Protein AF-A0A939NB15-F1 (afdb_monomer_lite)

InterPro domains:
  IPR025554 Domain of unknown function DUF4140 [PF13600] (56-117)

Structure (mmCIF, N/CA/C/O backbone):
data_AF-A0A939NB15-F1
#
_entry.id   AF-A0A939NB15-F1
#
loop_
_atom_site.group_PDB
_atom_site.id
_atom_site.type_symbol
_atom_site.label_atom_id
_atom_site.label_alt_id
_atom_site.label_comp_id
_atom_site.label_asym_id
_atom_site.label_entity_id
_atom_site.label_seq_id
_atom_site.pdbx_PDB_ins_code
_atom_site.Cartn_x
_atom_site.Cartn_y
_atom_site.Cartn_z
_atom_site.occupancy
_atom_site.B_iso_or_equiv
_atom_site.auth_seq_id
_atom_site.auth_comp_id
_atom_site.auth_asym_id
_atom_site.auth_atom_id
_atom_site.pdbx_PDB_model_num
ATOM 1 N N . MET A 1 1 ? 34.555 19.105 -92.500 1.00 42.97 1 MET A N 1
ATOM 2 C CA . MET A 1 1 ? 34.890 20.531 -92.246 1.00 42.97 1 MET A CA 1
ATOM 3 C C . MET A 1 1 ? 33.656 21.195 -91.649 1.00 42.97 1 MET A C 1
ATOM 5 O O . MET A 1 1 ? 32.596 20.845 -92.160 1.00 42.97 1 MET A O 1
ATOM 9 N N . PRO A 1 2 ? 33.725 22.078 -90.625 1.00 48.78 2 PRO A N 1
ATOM 10 C CA . PRO A 1 2 ? 34.868 22.800 -90.006 1.00 48.78 2 PRO A CA 1
ATOM 11 C C . PRO A 1 2 ? 35.261 22.233 -88.604 1.00 48.78 2 PRO A C 1
ATOM 13 O O . PRO A 1 2 ? 34.530 21.401 -88.081 1.00 48.78 2 PRO A O 1
ATOM 16 N N . LEU A 1 3 ? 36.500 22.376 -88.081 1.00 34.28 3 LEU A N 1
ATOM 17 C CA . LEU A 1 3 ? 37.085 23.508 -87.300 1.00 34.28 3 LEU A CA 1
ATOM 18 C C . LEU A 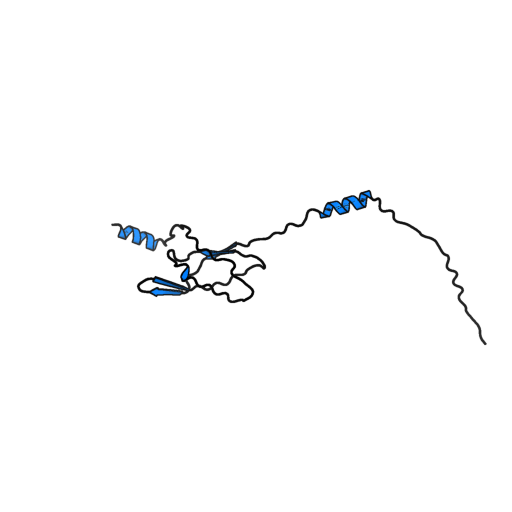1 3 ? 36.133 23.915 -86.148 1.00 34.28 3 LEU A C 1
ATOM 20 O O . LEU A 1 3 ? 34.984 24.193 -86.452 1.00 34.28 3 LEU A O 1
ATOM 24 N N . ASN A 1 4 ? 36.440 23.969 -84.843 1.00 41.81 4 ASN A N 1
ATOM 25 C CA . ASN A 1 4 ? 37.623 24.342 -84.051 1.00 41.81 4 ASN A CA 1
ATOM 26 C C . ASN A 1 4 ? 37.277 24.234 -82.538 1.00 41.81 4 ASN A C 1
ATOM 28 O O . ASN A 1 4 ? 36.126 24.422 -82.164 1.00 41.81 4 ASN A O 1
ATOM 32 N N . SER A 1 5 ? 38.311 24.067 -81.696 1.00 41.75 5 SER A N 1
ATOM 33 C CA . SER A 1 5 ? 38.424 24.448 -80.264 1.00 41.75 5 SER A CA 1
ATOM 34 C C . SER A 1 5 ? 38.754 23.279 -79.328 1.00 41.75 5 SER A C 1
ATOM 36 O O . SER A 1 5 ? 37.884 22.656 -78.727 1.00 41.75 5 SER A O 1
ATOM 38 N N . ILE A 1 6 ? 40.054 23.007 -79.185 1.00 45.19 6 ILE A N 1
ATOM 39 C CA . ILE A 1 6 ? 40.605 22.277 -78.041 1.00 45.19 6 ILE A CA 1
ATOM 40 C C . ILE A 1 6 ? 41.049 23.357 -77.054 1.00 45.19 6 ILE A C 1
ATOM 42 O O . ILE A 1 6 ? 42.037 24.053 -77.293 1.00 45.19 6 ILE A O 1
ATOM 46 N N . PHE A 1 7 ? 40.299 23.536 -75.969 1.00 39.44 7 PHE A N 1
ATOM 47 C CA . PHE A 1 7 ? 40.757 24.336 -74.838 1.00 39.44 7 PHE A CA 1
ATOM 48 C C . PHE A 1 7 ? 41.912 23.593 -74.156 1.00 39.44 7 PHE A C 1
ATOM 50 O O . PHE A 1 7 ? 41.701 22.636 -73.415 1.00 39.44 7 PHE A O 1
ATOM 57 N N . ASN A 1 8 ? 43.141 24.042 -74.409 1.00 37.19 8 ASN A N 1
ATOM 58 C CA . ASN A 1 8 ? 44.293 23.711 -73.578 1.00 37.19 8 ASN A CA 1
ATOM 59 C C . ASN A 1 8 ? 44.153 24.452 -72.245 1.00 37.19 8 ASN A C 1
ATOM 61 O O . ASN A 1 8 ? 44.499 25.628 -72.142 1.00 37.19 8 ASN A O 1
ATOM 65 N N . PHE A 1 9 ? 43.646 23.767 -71.222 1.00 40.22 9 PHE A N 1
ATOM 66 C CA . PHE A 1 9 ? 43.788 24.218 -69.843 1.00 40.22 9 PHE A CA 1
ATOM 67 C C . PHE A 1 9 ? 45.131 23.711 -69.315 1.00 40.22 9 PHE A C 1
ATOM 69 O O . PHE A 1 9 ? 45.312 22.518 -69.086 1.00 40.22 9 PHE A O 1
ATOM 76 N N . ILE A 1 10 ? 46.087 24.622 -69.152 1.00 47.28 10 ILE A N 1
ATOM 77 C CA . ILE A 1 10 ? 47.320 24.375 -68.403 1.00 47.28 10 ILE A CA 1
ATOM 78 C C . ILE A 1 10 ? 46.977 24.603 -66.922 1.00 47.28 10 ILE A C 1
ATOM 80 O O . ILE A 1 10 ? 46.693 25.746 -66.558 1.00 47.28 10 ILE A O 1
ATOM 84 N N . PRO A 1 11 ? 46.977 23.585 -66.041 1.00 42.94 11 PRO A N 1
ATOM 85 C CA . PRO A 1 11 ? 46.859 23.839 -64.615 1.00 42.94 11 PRO A CA 1
ATOM 86 C C . PRO A 1 11 ? 48.203 24.352 -64.088 1.00 42.94 11 PRO A C 1
ATOM 88 O O . PRO A 1 11 ? 49.208 23.642 -64.084 1.00 42.94 11 PRO A O 1
ATOM 91 N N . ILE A 1 12 ? 48.221 25.603 -63.628 1.00 48.41 12 ILE A N 1
ATOM 92 C CA . ILE A 1 12 ? 49.309 26.140 -62.809 1.00 48.41 12 ILE A CA 1
ATOM 93 C C . ILE A 1 12 ? 49.203 25.449 -61.445 1.00 48.41 12 ILE A C 1
ATOM 95 O O . ILE A 1 12 ? 48.313 25.750 -60.650 1.00 48.41 12 ILE A O 1
ATOM 99 N N . ILE A 1 13 ? 50.086 24.484 -61.187 1.00 47.53 13 ILE A N 1
ATOM 100 C CA . ILE A 1 13 ? 50.163 23.772 -59.909 1.00 47.53 13 ILE A CA 1
ATOM 101 C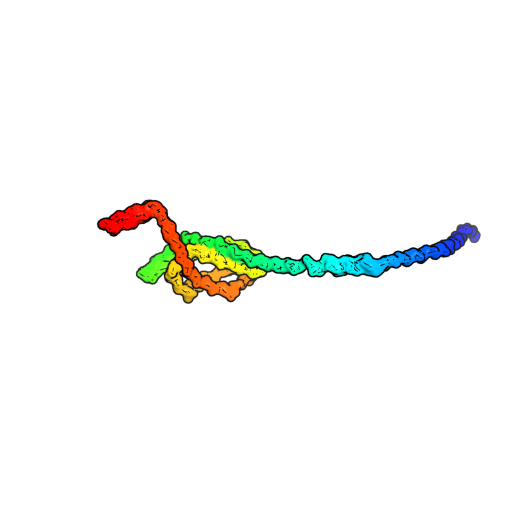 C . ILE A 1 13 ? 50.853 24.696 -58.898 1.00 47.53 13 ILE A C 1
ATOM 103 O O . ILE A 1 13 ? 52.074 24.703 -58.758 1.00 47.53 13 ILE A O 1
ATOM 107 N N . GLY A 1 14 ? 50.062 25.513 -58.205 1.00 46.25 14 GLY A N 1
ATOM 108 C CA . GLY A 1 14 ? 50.493 26.214 -57.002 1.00 46.25 14 GLY A CA 1
ATOM 109 C C . GLY A 1 14 ? 50.413 25.275 -55.800 1.00 46.25 14 GLY A C 1
ATOM 110 O O . GLY A 1 14 ? 49.328 24.981 -55.311 1.00 46.25 14 GLY A O 1
ATOM 111 N N . SER A 1 15 ? 51.561 24.805 -55.317 1.00 47.06 15 SER A N 1
ATOM 112 C CA . SER A 1 15 ? 51.679 24.076 -54.051 1.00 47.06 15 SER A CA 1
ATOM 113 C C . SER A 1 15 ? 51.375 25.007 -52.871 1.00 47.06 15 SER A C 1
ATOM 115 O O . SER A 1 15 ? 52.190 25.868 -52.546 1.00 47.06 15 SER A O 1
ATOM 117 N N . TRP A 1 16 ? 50.246 24.805 -52.190 1.00 43.34 16 TRP A N 1
ATOM 118 C CA . TRP A 1 16 ? 50.002 25.341 -50.847 1.00 43.34 16 TRP A CA 1
ATOM 119 C C . TRP A 1 16 ? 49.883 24.178 -49.864 1.00 43.34 16 TRP A C 1
ATOM 121 O O . TRP A 1 16 ? 48.797 23.684 -49.579 1.00 43.34 16 TRP A O 1
ATOM 131 N N . SER A 1 17 ? 51.017 23.719 -49.336 1.00 51.62 17 SER A N 1
ATOM 132 C CA . SER A 1 17 ? 51.033 22.874 -48.143 1.00 51.62 17 SER A CA 1
ATOM 133 C C . SER A 1 17 ? 51.148 23.766 -46.906 1.00 51.62 17 SER A C 1
ATOM 135 O O . SER A 1 17 ? 52.243 24.007 -46.398 1.00 51.62 17 SER A O 1
ATOM 137 N N . SER A 1 18 ? 50.024 24.258 -46.392 1.00 49.53 18 SER A N 1
ATOM 138 C CA . SER A 1 18 ? 49.984 24.790 -45.027 1.00 49.53 18 SER A CA 1
ATOM 139 C C . SER A 1 18 ? 49.603 23.660 -44.080 1.00 49.53 18 SER A C 1
ATOM 141 O O . SER A 1 18 ? 48.438 23.448 -43.758 1.00 49.53 18 SER A O 1
ATOM 143 N N . THR A 1 19 ? 50.604 22.896 -43.638 1.00 58.88 19 THR A N 1
ATOM 144 C CA . THR A 1 19 ? 50.425 21.947 -42.538 1.00 58.88 19 THR A CA 1
ATOM 145 C C . THR A 1 19 ? 50.217 22.759 -41.261 1.00 58.88 19 THR A C 1
ATOM 147 O O . THR A 1 19 ? 51.168 23.338 -40.730 1.00 58.88 19 THR A O 1
ATOM 150 N N . MET A 1 20 ? 48.982 22.843 -40.774 1.00 49.41 20 MET A N 1
ATOM 151 C CA . MET A 1 20 ? 48.694 23.463 -39.485 1.00 49.41 20 MET A CA 1
ATOM 152 C C . MET A 1 20 ? 49.277 22.579 -38.376 1.00 49.41 20 MET A C 1
ATOM 154 O O . MET A 1 20 ? 48.705 21.554 -38.010 1.00 49.41 20 MET A O 1
ATOM 158 N N . LYS A 1 21 ? 50.452 22.946 -37.855 1.00 55.62 21 LYS A N 1
ATOM 159 C CA . LYS A 1 21 ? 51.041 22.287 -36.686 1.00 55.62 21 LYS A CA 1
ATOM 160 C C . LYS A 1 21 ? 50.349 22.824 -35.439 1.00 55.62 21 LYS A C 1
ATOM 162 O O . LYS A 1 21 ? 50.725 23.873 -34.926 1.00 55.62 21 LYS A O 1
ATOM 167 N N . ILE A 1 22 ? 49.324 22.117 -34.971 1.00 57.81 22 ILE A N 1
ATOM 168 C CA . ILE A 1 22 ? 48.719 22.386 -33.664 1.00 57.81 22 ILE A CA 1
ATOM 169 C C . ILE A 1 22 ? 49.806 22.099 -32.615 1.00 57.81 22 ILE A C 1
ATOM 171 O O . ILE A 1 22 ? 50.304 20.971 -32.558 1.00 57.81 22 ILE A O 1
ATOM 175 N N . PRO A 1 23 ? 50.240 23.082 -31.809 1.00 58.25 23 PRO A N 1
ATOM 176 C CA . PRO A 1 23 ? 51.230 22.828 -30.776 1.00 58.25 23 PRO A CA 1
ATOM 177 C C . PRO A 1 23 ? 50.627 21.866 -29.746 1.00 58.25 23 PRO A C 1
ATOM 179 O O . PRO A 1 23 ? 49.557 22.124 -29.194 1.00 58.25 23 PRO A O 1
ATOM 182 N N . ALA A 1 24 ? 51.327 20.764 -29.461 1.00 56.97 24 ALA A N 1
ATOM 183 C CA . ALA A 1 24 ? 50.851 19.688 -28.585 1.00 56.97 24 ALA A CA 1
ATOM 184 C C . ALA A 1 24 ? 50.376 20.176 -27.200 1.00 56.97 24 ALA A C 1
ATOM 186 O O . ALA A 1 24 ? 49.511 19.558 -26.590 1.00 56.97 24 ALA A O 1
ATOM 187 N N . ARG A 1 25 ? 50.874 21.330 -26.729 1.00 51.91 25 ARG A N 1
ATOM 188 C CA . ARG A 1 25 ? 50.485 21.931 -25.443 1.00 51.91 25 ARG A CA 1
ATOM 189 C C . ARG A 1 25 ? 49.034 22.433 -25.410 1.00 51.91 25 ARG A C 1
ATOM 191 O O . ARG A 1 25 ? 48.437 22.418 -24.341 1.00 51.91 25 ARG A O 1
ATOM 198 N N . LEU A 1 26 ? 48.467 22.837 -26.552 1.00 52.38 26 LEU A N 1
ATOM 199 C CA . LEU A 1 26 ? 47.063 23.268 -26.655 1.00 52.38 26 LEU A CA 1
ATOM 200 C C . LEU A 1 26 ? 46.100 22.077 -26.771 1.00 52.38 26 LEU A C 1
ATOM 202 O O . LEU A 1 26 ? 44.976 22.150 -26.289 1.00 52.38 26 LEU A O 1
ATOM 206 N N . ALA A 1 27 ? 46.546 20.960 -27.353 1.00 53.56 27 ALA A N 1
ATOM 207 C CA . ALA A 1 27 ? 45.762 19.724 -27.391 1.00 53.56 27 ALA A CA 1
ATOM 208 C C . ALA A 1 27 ? 45.660 19.071 -25.999 1.00 53.56 27 ALA A C 1
ATOM 210 O O . ALA A 1 27 ? 44.623 18.517 -25.641 1.00 53.56 27 ALA A O 1
ATOM 211 N N . SER A 1 28 ? 46.718 19.176 -25.185 1.00 53.03 28 SER A N 1
ATOM 212 C CA . SER A 1 28 ? 46.751 18.592 -23.841 1.00 53.03 28 SER A CA 1
ATOM 213 C C . SER A 1 28 ? 45.813 19.273 -22.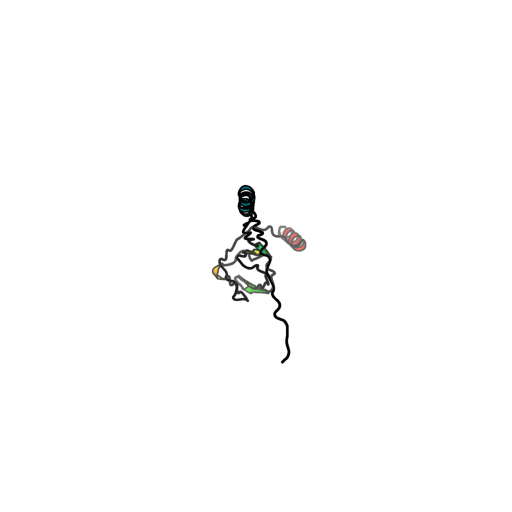836 1.00 53.03 28 SER A C 1
ATOM 215 O O . SER A 1 28 ? 45.326 18.589 -21.941 1.00 53.03 28 SER A O 1
ATOM 217 N N . SER A 1 29 ? 45.523 20.578 -22.957 1.00 54.28 29 SER A N 1
ATOM 218 C CA . SER A 1 29 ? 44.591 21.248 -22.028 1.00 54.28 29 SER A CA 1
ATOM 219 C C . SER A 1 29 ? 43.126 20.886 -22.292 1.00 54.28 29 SER A C 1
ATOM 221 O O . SER A 1 29 ? 42.331 20.842 -21.355 1.00 54.28 29 SER A O 1
ATOM 223 N N . LEU A 1 30 ? 42.773 20.569 -23.544 1.00 54.81 30 LEU A N 1
ATOM 224 C CA . LEU A 1 30 ? 41.404 20.214 -23.926 1.00 54.81 30 LEU A CA 1
ATOM 225 C C . LEU A 1 30 ? 40.999 18.817 -23.425 1.00 54.81 30 LEU A C 1
ATOM 227 O O . LEU A 1 30 ? 39.836 18.581 -23.110 1.00 54.81 30 LEU A O 1
ATOM 231 N N . LEU A 1 31 ? 41.966 17.902 -23.304 1.00 54.22 31 LEU A N 1
ATOM 232 C CA . LEU A 1 31 ? 41.728 16.531 -22.840 1.00 54.22 31 LEU A CA 1
ATOM 233 C C . LEU A 1 31 ? 41.466 16.456 -21.322 1.00 54.22 31 LEU A C 1
ATOM 235 O O . LEU A 1 31 ? 40.711 15.600 -20.876 1.00 54.22 31 LEU A O 1
ATOM 239 N N . VAL A 1 32 ? 42.017 17.384 -20.530 1.00 57.38 32 VAL A N 1
ATOM 240 C CA . VAL A 1 32 ? 41.859 17.405 -19.060 1.00 57.38 32 VAL A CA 1
ATOM 241 C C . VAL A 1 32 ? 40.516 18.008 -18.619 1.00 57.38 32 VAL A C 1
ATOM 243 O O . VAL A 1 32 ? 39.990 17.643 -17.570 1.00 57.38 32 VAL A O 1
ATOM 246 N N . ALA A 1 33 ? 39.907 18.882 -19.428 1.00 55.53 33 ALA A N 1
ATOM 247 C CA . ALA A 1 33 ? 38.667 19.578 -19.068 1.00 55.53 33 ALA A CA 1
ATOM 248 C C . ALA A 1 33 ? 37.399 18.692 -19.087 1.00 55.53 33 ALA A C 1
ATOM 250 O O . ALA A 1 33 ? 36.361 19.103 -18.575 1.00 55.53 33 ALA A O 1
ATOM 251 N N . THR A 1 34 ? 37.461 17.478 -19.646 1.00 58.16 34 THR A N 1
ATOM 252 C CA . THR A 1 34 ? 36.294 16.576 -19.763 1.00 58.16 34 THR A CA 1
ATOM 253 C C . THR A 1 34 ? 36.180 15.538 -18.640 1.00 58.16 34 THR A C 1
ATOM 255 O O . THR A 1 34 ? 35.216 14.780 -18.613 1.00 58.16 34 THR A O 1
ATOM 258 N N . LEU A 1 35 ? 37.099 15.524 -17.665 1.00 56.25 35 LEU A N 1
ATOM 259 C CA . LEU A 1 35 ? 37.115 14.526 -16.583 1.00 56.25 35 LEU A C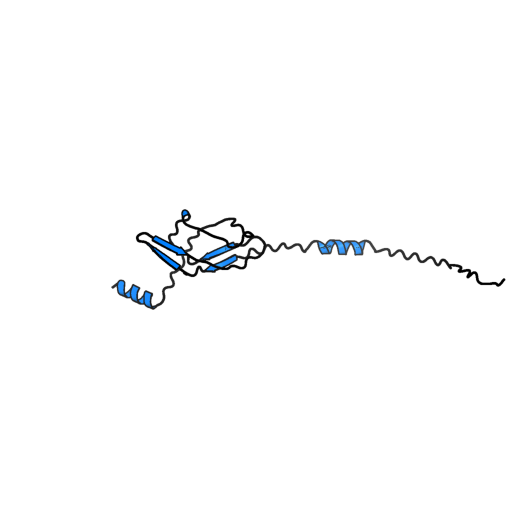A 1
ATOM 260 C C . LEU A 1 35 ? 36.160 14.820 -15.405 1.00 56.25 35 LEU A C 1
ATOM 262 O O . LEU A 1 35 ? 36.137 14.052 -14.449 1.00 56.25 35 LEU A O 1
ATOM 266 N N . PHE A 1 36 ? 35.362 15.895 -15.449 1.00 59.31 36 PHE A N 1
ATOM 267 C CA . PHE A 1 36 ? 34.614 16.377 -14.274 1.00 59.31 36 PHE A CA 1
ATOM 268 C C . PHE A 1 36 ? 33.097 16.523 -14.440 1.00 59.31 36 PHE A C 1
ATOM 270 O O . PHE A 1 36 ? 32.519 17.349 -13.749 1.00 59.31 36 PHE A O 1
ATOM 277 N N . ASN A 1 37 ? 32.405 15.767 -15.301 1.00 55.12 37 ASN A N 1
ATOM 278 C CA . ASN A 1 37 ? 30.931 15.834 -15.321 1.00 55.12 37 ASN A CA 1
ATOM 279 C C . ASN A 1 37 ? 30.255 14.492 -15.648 1.00 55.12 37 ASN A C 1
ATOM 281 O O . ASN A 1 37 ? 29.578 14.362 -16.662 1.00 55.12 37 ASN A O 1
ATOM 285 N N . SER A 1 38 ? 30.374 13.500 -14.763 1.00 54.03 38 SER A N 1
ATOM 286 C CA . SER A 1 38 ? 29.372 12.427 -14.676 1.00 54.03 38 SER A CA 1
ATOM 287 C C . SER A 1 38 ? 28.825 12.354 -13.252 1.00 54.03 38 SER A C 1
ATOM 289 O O . SER A 1 38 ? 29.147 11.452 -12.480 1.00 54.03 38 SER A O 1
ATOM 291 N N . HIS A 1 39 ? 28.009 13.337 -12.879 1.00 58.88 39 HIS A N 1
ATOM 292 C CA . HIS A 1 39 ? 27.149 13.193 -11.712 1.00 58.88 39 HIS A CA 1
ATOM 293 C C . HIS A 1 39 ? 25.940 12.362 -12.150 1.00 58.88 39 HIS A C 1
ATOM 295 O O . HIS A 1 39 ? 25.020 12.880 -12.779 1.00 58.88 39 HIS A O 1
ATOM 301 N N . TYR A 1 40 ? 25.952 11.059 -11.866 1.00 57.78 40 TYR A N 1
ATOM 302 C CA . TYR A 1 40 ? 24.730 10.262 -11.910 1.00 57.78 40 TYR A CA 1
ATOM 303 C C . TYR A 1 40 ? 23.862 10.710 -10.733 1.00 57.78 40 TYR A C 1
ATOM 305 O O . TYR A 1 40 ? 24.055 10.263 -9.606 1.00 57.78 40 TYR A O 1
ATOM 313 N N . ILE A 1 41 ? 22.945 11.647 -10.973 1.00 52.81 41 ILE A N 1
ATOM 314 C CA . ILE A 1 41 ? 21.910 11.983 -9.997 1.00 52.81 41 ILE A CA 1
ATOM 315 C C . ILE A 1 41 ? 20.859 10.872 -10.076 1.00 52.81 41 ILE A C 1
ATOM 317 O O . ILE A 1 41 ? 19.908 10.954 -10.849 1.00 52.81 41 ILE A O 1
ATOM 321 N N . PHE A 1 42 ? 21.046 9.807 -9.296 1.00 56.00 42 PHE A N 1
ATOM 322 C CA . PHE A 1 42 ? 19.938 8.933 -8.921 1.00 56.00 42 PHE A CA 1
ATOM 323 C C . PHE A 1 42 ? 19.108 9.702 -7.894 1.00 56.00 42 PHE A C 1
ATOM 325 O O . PHE A 1 42 ? 19.392 9.685 -6.700 1.00 56.00 42 PHE A O 1
ATOM 332 N N . ALA A 1 43 ? 18.135 10.471 -8.376 1.00 50.88 43 ALA A N 1
ATOM 333 C CA . ALA A 1 43 ? 17.141 11.078 -7.510 1.00 50.88 43 ALA A CA 1
ATOM 334 C C . ALA A 1 43 ? 16.165 9.975 -7.086 1.00 50.88 43 ALA A C 1
ATOM 336 O O . ALA A 1 43 ? 15.231 9.660 -7.821 1.00 50.88 43 ALA A O 1
ATOM 337 N N . GLU A 1 44 ? 16.395 9.368 -5.922 1.00 54.75 44 GLU A N 1
ATOM 338 C CA . GLU A 1 44 ? 15.378 8.551 -5.265 1.00 54.75 44 GLU A CA 1
ATOM 339 C C . GLU A 1 44 ? 14.255 9.497 -4.827 1.00 54.75 44 GLU A C 1
ATOM 341 O O . GLU A 1 44 ? 14.358 10.218 -3.833 1.00 54.75 44 GLU A O 1
ATOM 346 N N . THR A 1 45 ? 13.202 9.593 -5.639 1.00 62.94 45 THR A N 1
ATOM 347 C CA . THR A 1 45 ? 12.048 10.422 -5.303 1.00 62.94 45 THR A CA 1
ATOM 348 C C . THR A 1 45 ? 11.208 9.697 -4.268 1.00 62.94 45 THR A C 1
ATOM 350 O O . THR A 1 45 ? 10.563 8.694 -4.579 1.00 62.94 45 THR A O 1
ATOM 353 N N . LEU A 1 46 ? 11.234 10.216 -3.042 1.00 63.81 46 LEU A N 1
ATOM 354 C CA . LEU A 1 46 ? 10.397 9.761 -1.945 1.00 63.81 46 LEU A CA 1
ATOM 355 C C . LEU A 1 46 ? 9.040 10.468 -2.031 1.00 63.81 46 LEU A C 1
ATOM 357 O O . LEU A 1 46 ? 8.944 11.680 -1.830 1.00 63.81 46 LEU A O 1
ATOM 361 N N . LEU A 1 47 ? 7.995 9.713 -2.368 1.00 74.12 47 LEU A N 1
ATOM 362 C CA . LEU A 1 47 ? 6.622 10.213 -2.414 1.00 74.12 47 LEU A CA 1
ATOM 363 C C . LEU A 1 47 ? 5.901 9.851 -1.115 1.00 74.12 47 LEU A C 1
ATOM 365 O O . LEU A 1 47 ? 5.568 8.688 -0.882 1.00 74.12 47 LEU A O 1
ATOM 369 N N . ASN A 1 48 ? 5.641 10.863 -0.284 1.00 73.69 48 ASN A N 1
ATOM 370 C CA . ASN A 1 48 ? 4.767 10.740 0.880 1.00 73.69 48 ASN A CA 1
ATOM 371 C C . ASN A 1 48 ? 3.326 10.968 0.447 1.00 73.69 48 ASN A C 1
ATOM 373 O O . ASN A 1 48 ? 2.943 12.099 0.148 1.00 73.69 48 ASN A O 1
ATOM 377 N N . GLN A 1 49 ? 2.530 9.905 0.454 1.00 74.06 49 GLN A N 1
ATOM 378 C CA . GLN A 1 49 ? 1.123 9.983 0.104 1.00 74.06 49 GLN A CA 1
ATOM 379 C C . GLN A 1 49 ? 0.272 9.559 1.306 1.00 74.06 49 GLN A C 1
ATOM 381 O O . GLN A 1 49 ? 0.315 8.388 1.696 1.00 74.06 49 GLN A O 1
ATOM 386 N N . PRO A 1 50 ? -0.515 10.473 1.906 1.00 71.88 50 PRO A N 1
ATOM 387 C CA . PRO A 1 50 ? -1.482 10.075 2.916 1.00 71.88 50 PRO A CA 1
ATOM 388 C C . PRO A 1 50 ? -2.537 9.163 2.287 1.00 71.88 50 PRO A C 1
ATOM 390 O O . PRO A 1 50 ? -3.025 9.419 1.180 1.00 71.88 50 PRO A O 1
ATOM 393 N N . VAL A 1 51 ? -2.879 8.087 2.995 1.00 71.81 51 VAL A N 1
ATOM 394 C CA . VAL A 1 51 ? -4.004 7.224 2.638 1.00 71.81 51 VAL A CA 1
ATOM 395 C C . VAL A 1 51 ? -5.288 7.913 3.085 1.00 71.81 51 VAL A C 1
ATOM 397 O O . VAL A 1 51 ? -5.530 8.094 4.280 1.00 71.81 51 VAL A O 1
ATOM 400 N N . GLU A 1 52 ? -6.101 8.318 2.111 1.00 74.19 52 GLU A N 1
ATOM 401 C CA . GLU A 1 52 ? -7.462 8.783 2.360 1.00 74.19 52 GLU A CA 1
ATOM 402 C C . GLU A 1 52 ? -8.382 7.571 2.554 1.00 74.19 52 GLU A C 1
ATOM 404 O O . GLU A 1 52 ? -8.335 6.599 1.797 1.00 74.19 52 GLU A O 1
ATOM 409 N N . LEU A 1 53 ? -9.201 7.603 3.607 1.00 64.44 53 LEU A N 1
ATOM 410 C CA . LEU A 1 53 ? -10.149 6.533 3.916 1.00 64.44 53 LEU A CA 1
ATOM 411 C C . LEU A 1 53 ? -11.337 6.623 2.946 1.00 64.44 53 LEU A C 1
ATOM 413 O O . LEU A 1 53 ? -12.305 7.327 3.219 1.00 64.44 53 LEU A O 1
ATOM 417 N N . ASN A 1 54 ? -11.257 5.926 1.811 1.00 68.06 54 ASN A N 1
ATOM 418 C CA . ASN A 1 54 ? -12.340 5.899 0.823 1.00 68.06 54 ASN A CA 1
ATOM 419 C C . ASN A 1 54 ? -13.495 4.990 1.262 1.00 68.06 54 ASN A C 1
ATOM 421 O O . ASN A 1 54 ? -14.660 5.380 1.208 1.00 68.06 54 ASN A O 1
ATOM 425 N N . HIS A 1 55 ? -13.174 3.776 1.711 1.00 70.06 55 HIS A N 1
ATOM 426 C CA . HIS A 1 55 ? -14.155 2.807 2.182 1.00 70.06 55 HIS A CA 1
ATOM 427 C C . HIS A 1 55 ? -13.559 1.969 3.318 1.00 70.06 55 HIS A C 1
ATOM 429 O O . HIS A 1 55 ? -12.404 1.546 3.250 1.00 70.06 55 HIS A O 1
ATOM 435 N N . ALA A 1 56 ? -14.343 1.744 4.374 1.00 70.94 56 ALA A N 1
ATOM 436 C CA . ALA A 1 56 ? -13.948 0.907 5.498 1.00 70.94 56 ALA A CA 1
ATOM 437 C C . ALA A 1 56 ? -15.113 0.003 5.911 1.00 70.94 56 ALA A C 1
ATOM 439 O O . ALA A 1 56 ? -16.184 0.491 6.277 1.00 70.94 56 ALA A O 1
ATOM 440 N N . THR A 1 57 ? -14.892 -1.311 5.890 1.00 78.69 57 THR A N 1
ATOM 441 C CA . THR A 1 57 ? -15.877 -2.294 6.359 1.00 78.69 57 THR A CA 1
ATOM 442 C C . THR A 1 57 ? -15.500 -2.739 7.763 1.00 78.69 57 THR A C 1
ATOM 444 O O . THR A 1 57 ? -14.421 -3.290 7.974 1.00 78.69 57 THR A O 1
ATOM 447 N N . VAL A 1 58 ? -16.382 -2.515 8.739 1.00 78.88 58 VAL A N 1
ATOM 448 C CA . VAL A 1 58 ? -16.151 -2.910 10.136 1.00 78.88 58 VAL A CA 1
ATOM 449 C C . VAL A 1 58 ? -16.820 -4.252 10.419 1.00 78.88 58 VAL A C 1
ATOM 451 O O . VAL A 1 58 ? -18.018 -4.430 10.210 1.00 78.88 58 VAL A O 1
ATOM 454 N N . PHE A 1 59 ? -16.041 -5.187 10.948 1.00 81.56 59 PHE A N 1
ATOM 455 C CA . PHE A 1 59 ? -16.463 -6.516 11.371 1.00 81.56 59 PHE A CA 1
ATOM 456 C C . PHE A 1 59 ? -16.419 -6.628 12.900 1.00 81.56 59 PHE A C 1
ATOM 458 O O . PHE A 1 59 ? -15.745 -5.862 13.584 1.00 81.56 59 PHE A O 1
ATOM 465 N N . LEU A 1 60 ? -17.064 -7.659 13.457 1.00 82.19 60 LEU A N 1
ATOM 466 C CA . LEU A 1 60 ? -17.079 -7.917 14.908 1.00 82.19 60 LEU A CA 1
ATOM 467 C C . LEU A 1 60 ? -15.681 -8.006 15.550 1.00 82.19 60 LEU A C 1
ATOM 469 O O . LEU A 1 60 ? -15.551 -7.833 16.759 1.00 82.19 60 LEU A O 1
ATOM 473 N N . ARG A 1 61 ? -14.645 -8.337 14.766 1.00 81.62 61 ARG A N 1
ATOM 474 C CA . ARG A 1 61 ? -13.276 -8.576 15.254 1.00 81.62 61 ARG A CA 1
ATOM 475 C C . ARG A 1 61 ? -12.199 -7.827 14.465 1.00 81.62 61 ARG A C 1
ATOM 477 O O . ARG A 1 61 ? -11.028 -8.170 14.588 1.00 81.62 61 ARG A O 1
ATOM 484 N N . GLY A 1 62 ? -12.565 -6.844 13.648 1.00 79.38 62 GLY A N 1
ATOM 485 C CA . GLY A 1 62 ? -11.592 -6.122 12.831 1.00 79.38 62 GLY A CA 1
ATOM 486 C C . GLY A 1 62 ? -12.235 -5.136 11.871 1.00 79.38 62 GLY A C 1
ATOM 487 O O . GLY A 1 62 ? -13.447 -4.960 11.876 1.00 79.38 62 GLY A O 1
ATOM 488 N N . ALA A 1 63 ? -11.418 -4.503 11.042 1.00 82.69 63 ALA A N 1
ATOM 489 C CA . ALA A 1 63 ? -11.882 -3.658 9.954 1.00 82.69 63 ALA A CA 1
ATOM 490 C C . ALA A 1 63 ? -11.013 -3.903 8.721 1.00 82.69 63 ALA A C 1
ATOM 492 O O . ALA A 1 63 ? -9.815 -4.155 8.846 1.00 82.69 63 ALA A O 1
ATOM 493 N N . GLU A 1 64 ? -11.631 -3.827 7.552 1.00 83.88 64 GLU A N 1
ATOM 494 C CA . GLU A 1 64 ? -10.955 -3.814 6.260 1.00 83.88 64 GLU A CA 1
ATOM 495 C C . GLU A 1 64 ? -10.918 -2.375 5.746 1.00 83.88 64 GLU A C 1
ATOM 497 O O . GLU A 1 64 ? -11.925 -1.666 5.824 1.00 83.88 64 GLU A O 1
ATOM 502 N N . LEU A 1 65 ? -9.743 -1.939 5.286 1.00 83.94 65 LEU A N 1
ATOM 503 C CA . LEU A 1 65 ? -9.509 -0.610 4.733 1.00 83.94 65 LEU A CA 1
ATOM 504 C C . LEU A 1 65 ? -9.110 -0.742 3.266 1.00 83.94 65 LEU A C 1
ATOM 506 O O . LEU A 1 65 ? -8.011 -1.209 2.969 1.00 83.94 65 LEU A O 1
ATOM 510 N N . ASP A 1 66 ? -9.970 -0.238 2.387 1.00 84.38 66 ASP A N 1
ATOM 511 C CA . ASP A 1 66 ? -9.711 -0.167 0.957 1.00 84.38 66 ASP A CA 1
ATOM 512 C C . ASP A 1 66 ? -9.318 1.254 0.558 1.00 84.38 66 ASP A C 1
ATOM 514 O O . ASP A 1 66 ? -10.044 2.223 0.807 1.00 84.38 66 ASP A O 1
ATOM 518 N N . ASN A 1 67 ? -8.170 1.388 -0.107 1.00 83.38 67 ASN A N 1
ATOM 519 C CA . ASN A 1 67 ? -7.752 2.650 -0.699 1.00 83.38 67 ASN A CA 1
ATOM 520 C C . ASN A 1 67 ? -7.164 2.446 -2.096 1.00 83.38 67 ASN A C 1
ATOM 522 O O . ASN A 1 67 ? -6.444 1.487 -2.358 1.00 83.38 67 ASN A O 1
ATOM 526 N N . THR A 1 68 ? -7.444 3.392 -2.988 1.00 85.75 68 THR A N 1
ATOM 527 C CA . THR A 1 68 ? -6.852 3.464 -4.323 1.00 85.75 68 THR A CA 1
ATOM 528 C C . THR A 1 68 ? -6.247 4.843 -4.503 1.00 85.75 68 THR A C 1
ATOM 530 O O . THR A 1 68 ? -6.921 5.849 -4.301 1.00 85.75 68 THR A O 1
ATOM 533 N N . VAL A 1 69 ? -4.982 4.898 -4.913 1.00 84.25 69 VAL A N 1
ATOM 534 C CA . VAL A 1 69 ? -4.286 6.158 -5.172 1.00 84.25 69 VAL A CA 1
ATOM 535 C C . VAL A 1 69 ? -3.558 6.108 -6.507 1.00 84.25 69 VAL A C 1
ATOM 537 O O . VAL A 1 69 ? -3.051 5.065 -6.915 1.00 84.25 69 VAL A O 1
ATOM 540 N N . THR A 1 70 ? -3.532 7.241 -7.205 1.00 88.06 70 THR A N 1
ATOM 541 C CA . THR A 1 70 ? -2.778 7.400 -8.452 1.00 88.06 70 THR A CA 1
ATOM 542 C C . THR A 1 70 ? -1.491 8.151 -8.146 1.00 88.06 70 THR A C 1
ATOM 544 O O . THR A 1 70 ? -1.536 9.248 -7.598 1.00 88.06 70 THR A O 1
ATOM 547 N N . LEU A 1 71 ? -0.350 7.558 -8.496 1.00 85.56 71 LEU A N 1
ATOM 548 C CA . LEU A 1 71 ? 0.978 8.119 -8.255 1.00 85.56 71 LEU A CA 1
ATOM 549 C C . LEU A 1 71 ? 1.715 8.281 -9.584 1.00 85.56 71 LEU A C 1
ATOM 551 O O . LEU A 1 71 ? 1.677 7.385 -10.428 1.00 85.56 71 LEU A O 1
ATOM 555 N N . SER A 1 72 ? 2.416 9.400 -9.745 1.00 86.19 72 SER A N 1
ATOM 556 C CA . SER A 1 72 ? 3.323 9.625 -10.873 1.00 86.19 72 SER A CA 1
ATOM 557 C C . SER A 1 72 ? 4.735 9.233 -10.456 1.00 86.19 72 SER A C 1
ATOM 559 O O . SER A 1 72 ? 5.389 9.969 -9.718 1.00 86.19 72 SER A O 1
ATOM 561 N N . LEU A 1 73 ? 5.191 8.062 -10.900 1.00 87.00 73 LEU A N 1
ATOM 562 C CA . LEU A 1 73 ? 6.528 7.551 -10.601 1.00 87.00 73 LEU A CA 1
ATOM 563 C C . LEU A 1 73 ? 7.502 7.925 -11.721 1.00 87.00 73 LEU A C 1
ATOM 565 O O .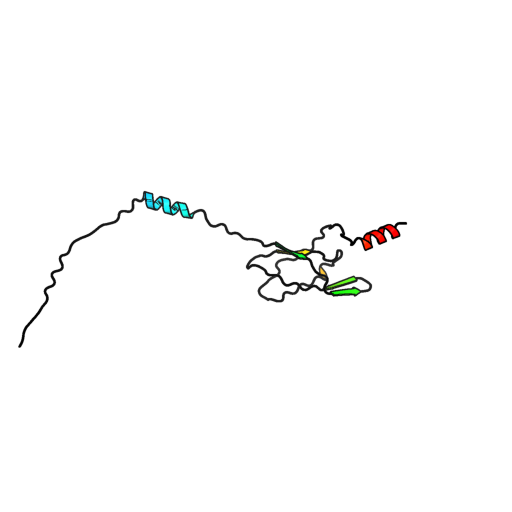 LEU A 1 73 ? 7.176 7.821 -12.904 1.00 87.00 73 LEU A O 1
ATOM 569 N N . ASN A 1 74 ? 8.709 8.345 -11.349 1.00 84.56 74 ASN A N 1
ATOM 570 C CA . ASN A 1 74 ? 9.776 8.553 -12.320 1.00 84.56 74 ASN A CA 1
ATOM 571 C C . ASN A 1 74 ? 10.357 7.208 -12.759 1.00 84.56 74 ASN A C 1
ATOM 573 O O . ASN A 1 74 ? 10.338 6.227 -12.016 1.00 84.56 74 ASN A O 1
ATOM 577 N N . LYS A 1 75 ? 10.933 7.168 -13.964 1.00 84.31 75 LYS A N 1
ATOM 578 C CA . LYS A 1 75 ? 11.640 5.976 -14.436 1.00 84.31 75 LYS A CA 1
ATOM 579 C C . LYS A 1 75 ? 12.836 5.682 -13.525 1.00 84.31 75 LYS A C 1
ATOM 581 O O . LYS A 1 75 ? 13.696 6.542 -13.352 1.00 84.31 75 LYS A O 1
ATOM 586 N N . GLY A 1 76 ? 12.927 4.448 -13.038 1.00 87.31 76 GLY A N 1
ATOM 587 C CA . GLY A 1 76 ? 14.001 3.997 -12.153 1.00 87.31 76 GLY A CA 1
ATOM 588 C C . GLY A 1 76 ? 13.451 3.503 -10.821 1.00 87.31 76 GLY A C 1
ATOM 589 O O . GLY A 1 76 ? 12.336 2.991 -10.758 1.00 87.31 76 GLY A O 1
ATOM 590 N N . GLU A 1 77 ? 14.247 3.634 -9.764 1.00 87.62 77 GLU A N 1
ATOM 591 C CA . GLU A 1 77 ? 13.823 3.272 -8.413 1.00 87.62 77 GLU A CA 1
ATOM 592 C C . GLU A 1 77 ? 13.036 4.427 -7.783 1.00 87.62 77 GLU A C 1
ATOM 594 O O . GLU A 1 77 ? 13.442 5.587 -7.845 1.00 87.62 77 GLU A O 1
ATOM 599 N N . SER A 1 78 ? 11.880 4.110 -7.204 1.00 88.12 78 SER A N 1
ATOM 600 C CA . SER A 1 78 ? 11.028 5.055 -6.480 1.00 88.12 78 SER A CA 1
ATOM 601 C C . SER A 1 78 ? 10.634 4.449 -5.140 1.00 88.12 78 SER A C 1
ATOM 603 O O . SER A 1 78 ? 10.344 3.253 -5.064 1.00 88.12 78 SER A O 1
ATOM 605 N N . SER A 1 79 ? 10.593 5.280 -4.100 1.00 88.50 79 SER A N 1
ATOM 606 C CA . SER A 1 79 ? 10.159 4.891 -2.759 1.00 88.50 79 SER A CA 1
ATOM 607 C C . SER A 1 79 ? 8.865 5.622 -2.417 1.00 88.50 79 SER A C 1
ATOM 609 O O . SER A 1 79 ? 8.777 6.846 -2.530 1.00 88.50 79 SER A O 1
ATOM 611 N N . VAL A 1 80 ? 7.836 4.866 -2.039 1.00 87.00 80 VAL A N 1
ATOM 612 C CA . VAL A 1 80 ? 6.509 5.400 -1.712 1.00 87.00 80 VAL A CA 1
ATOM 613 C C . VAL A 1 80 ? 6.212 5.096 -0.254 1.00 87.00 80 VAL A C 1
ATOM 615 O O . VAL A 1 80 ? 6.260 3.940 0.165 1.00 87.00 80 VAL A O 1
ATOM 618 N N . VAL A 1 81 ? 5.869 6.132 0.508 1.00 88.00 81 VAL A N 1
ATOM 619 C CA . VAL A 1 81 ? 5.487 6.009 1.914 1.00 88.00 81 VAL A CA 1
ATOM 620 C C . VAL A 1 81 ? 4.007 6.338 2.047 1.00 88.00 81 VAL A C 1
ATOM 622 O O . VAL A 1 81 ? 3.584 7.480 1.854 1.00 88.00 81 VAL A O 1
ATOM 625 N N . LEU A 1 82 ? 3.225 5.315 2.387 1.00 85.69 82 LEU A N 1
ATOM 626 C CA . LEU A 1 82 ? 1.809 5.444 2.707 1.00 85.69 82 LEU A CA 1
ATOM 627 C C . LEU A 1 82 ? 1.655 5.702 4.207 1.00 85.69 82 LEU A C 1
ATOM 629 O O . LEU A 1 82 ? 2.086 4.892 5.026 1.00 85.69 82 LEU A O 1
ATOM 633 N N . THR A 1 83 ? 1.058 6.835 4.571 1.00 84.19 83 THR A N 1
ATOM 634 C CA . THR A 1 83 ? 0.837 7.232 5.973 1.00 84.19 83 THR A CA 1
ATOM 635 C C . THR A 1 83 ? -0.647 7.200 6.333 1.00 84.19 83 THR A C 1
ATOM 637 O O . THR A 1 83 ? -1.498 7.012 5.465 1.00 84.19 83 THR A O 1
ATOM 640 N N . ASN A 1 84 ? -0.961 7.374 7.624 1.00 78.06 84 ASN A N 1
ATOM 641 C CA . ASN A 1 84 ? -2.333 7.330 8.152 1.00 78.06 84 ASN A CA 1
ATOM 642 C C . ASN A 1 84 ? -3.040 5.972 7.949 1.00 78.06 84 ASN A C 1
ATOM 644 O O . ASN A 1 84 ? -4.255 5.878 7.807 1.00 78.06 84 ASN A O 1
ATOM 648 N N . ILE A 1 85 ? -2.247 4.904 7.937 1.00 79.88 85 ILE A N 1
ATOM 649 C CA . ILE A 1 85 ? -2.704 3.515 7.920 1.00 79.88 85 ILE A CA 1
ATOM 650 C C . ILE A 1 85 ? -2.974 3.029 9.350 1.00 79.88 85 ILE A C 1
ATOM 652 O O . ILE A 1 85 ? -2.382 3.517 10.314 1.00 79.88 85 ILE A O 1
ATOM 656 N N . ALA A 1 86 ? -3.900 2.079 9.494 1.00 79.25 86 ALA A N 1
ATOM 657 C CA . ALA A 1 86 ? -4.352 1.595 10.795 1.00 79.25 86 ALA A CA 1
ATOM 658 C C . ALA A 1 86 ? -3.196 1.048 11.664 1.00 79.25 86 ALA A C 1
ATOM 660 O O . ALA A 1 86 ? -2.273 0.396 11.185 1.00 79.25 86 ALA A O 1
ATOM 661 N N . ASN A 1 87 ? -3.273 1.272 12.980 1.00 77.69 87 ASN A N 1
ATOM 662 C CA . ASN A 1 87 ? -2.198 0.959 13.937 1.00 77.69 87 ASN A CA 1
ATOM 663 C C . ASN A 1 87 ? -1.943 -0.552 14.145 1.00 77.69 87 ASN A C 1
ATOM 665 O O . ASN A 1 87 ? -0.870 -0.935 14.606 1.00 77.69 87 ASN A O 1
ATOM 669 N N . ASN A 1 88 ? -2.924 -1.414 13.856 1.00 83.12 88 ASN A N 1
ATOM 670 C CA . ASN A 1 88 ? -2.862 -2.852 14.143 1.00 83.12 88 ASN A CA 1
ATOM 671 C C . ASN A 1 88 ? -3.166 -3.692 12.894 1.00 83.12 88 ASN A C 1
ATOM 673 O O . ASN A 1 88 ? -4.105 -4.486 12.881 1.00 83.12 88 ASN A O 1
ATOM 677 N N . ILE A 1 89 ? -2.393 -3.458 11.833 1.00 84.12 89 ILE A N 1
ATOM 678 C CA . ILE A 1 89 ? -2.466 -4.218 10.580 1.00 84.12 89 ILE A CA 1
ATOM 679 C C . ILE A 1 89 ? -1.701 -5.534 10.743 1.00 84.12 89 ILE A C 1
ATOM 681 O O . ILE A 1 89 ? -0.560 -5.536 11.206 1.00 84.12 89 ILE A O 1
ATOM 685 N N . ASP A 1 90 ? -2.309 -6.642 10.322 1.00 86.81 90 ASP A N 1
ATOM 686 C CA . ASP A 1 90 ? -1.592 -7.897 10.102 1.00 86.81 90 ASP A CA 1
ATOM 687 C C . ASP A 1 90 ? -0.859 -7.815 8.745 1.00 86.81 90 ASP A C 1
ATOM 689 O O . ASP A 1 90 ? -1.508 -7.690 7.704 1.00 86.81 90 ASP A O 1
ATOM 693 N N . PRO A 1 91 ? 0.486 -7.895 8.699 1.00 83.88 91 PRO A N 1
ATOM 694 C CA . PRO A 1 91 ? 1.237 -7.864 7.443 1.00 83.88 91 PRO A CA 1
ATOM 695 C C . PRO A 1 91 ? 0.803 -8.931 6.432 1.00 83.88 91 PRO A C 1
ATOM 697 O O . PRO A 1 91 ? 0.984 -8.754 5.231 1.00 83.88 91 PRO A O 1
ATOM 700 N N . ARG A 1 92 ? 0.238 -10.048 6.907 1.00 86.81 92 ARG A N 1
ATOM 701 C CA . ARG A 1 92 ? -0.222 -11.161 6.069 1.00 86.81 92 ARG A CA 1
ATOM 702 C C . ARG A 1 92 ? -1.518 -10.853 5.325 1.00 86.81 92 ARG A C 1
ATOM 704 O O . ARG A 1 92 ? -1.853 -11.582 4.396 1.00 86.81 92 ARG A O 1
ATOM 711 N N . THR A 1 93 ? -2.250 -9.824 5.744 1.00 86.06 93 THR A N 1
ATOM 712 C CA . THR A 1 93 ? -3.513 -9.401 5.128 1.00 86.06 93 THR A CA 1
ATOM 713 C C . THR A 1 93 ? -3.333 -8.186 4.221 1.00 86.06 93 THR A C 1
ATOM 715 O O . THR A 1 93 ? -4.313 -7.672 3.694 1.00 86.06 93 THR A O 1
ATOM 718 N N . LEU A 1 94 ? -2.099 -7.701 4.041 1.00 87.38 94 LEU A N 1
ATOM 719 C CA . LEU A 1 94 ? -1.802 -6.593 3.142 1.00 87.38 94 LEU A CA 1
ATOM 720 C C . LEU A 1 94 ? -1.835 -7.077 1.689 1.00 87.38 94 LEU A C 1
ATOM 722 O O . LEU A 1 94 ? -1.036 -7.923 1.288 1.00 87.38 94 LEU A O 1
ATOM 726 N N . SER A 1 95 ? -2.727 -6.491 0.898 1.00 89.19 95 SER A N 1
ATOM 727 C CA . SER A 1 95 ? -2.799 -6.700 -0.544 1.00 89.19 95 SER A CA 1
ATOM 728 C C . SER A 1 95 ? -2.518 -5.382 -1.254 1.00 89.19 95 SER A C 1
ATOM 730 O O . SER A 1 95 ? -3.120 -4.359 -0.934 1.00 89.19 95 SER A O 1
ATOM 732 N N . ILE A 1 96 ? -1.583 -5.395 -2.202 1.00 88.12 96 ILE A N 1
ATOM 733 C CA . ILE A 1 96 ? -1.252 -4.236 -3.033 1.00 88.12 96 ILE A CA 1
ATOM 734 C C . ILE A 1 96 ? -1.428 -4.664 -4.479 1.00 88.12 96 ILE A C 1
ATOM 736 O O . ILE A 1 96 ? -0.785 -5.610 -4.931 1.00 88.12 96 ILE A O 1
ATOM 740 N N . ASN A 1 97 ? -2.288 -3.950 -5.198 1.00 89.69 97 ASN A N 1
ATOM 741 C CA . ASN A 1 97 ? -2.503 -4.170 -6.617 1.00 89.69 97 ASN A CA 1
ATOM 742 C C . ASN A 1 97 ? -1.998 -2.968 -7.416 1.00 89.69 97 ASN A C 1
ATOM 744 O O . ASN A 1 97 ? -2.263 -1.818 -7.062 1.00 89.69 97 ASN A O 1
ATOM 748 N N . LEU A 1 98 ? -1.286 -3.243 -8.504 1.00 90.31 98 LEU A N 1
ATOM 749 C CA . LEU A 1 98 ? -0.810 -2.235 -9.439 1.00 90.31 98 LEU A CA 1
ATOM 750 C C . LEU A 1 98 ? -1.659 -2.306 -10.703 1.00 90.31 98 LEU A C 1
ATOM 752 O O . LEU A 1 98 ? -1.971 -3.382 -11.200 1.00 90.31 98 LEU A O 1
ATOM 756 N N . LYS A 1 99 ? -2.042 -1.143 -11.229 1.00 88.88 99 LYS A N 1
ATOM 757 C CA . LYS A 1 99 ? -2.839 -1.072 -12.460 1.00 88.88 99 LYS A CA 1
ATOM 758 C C . LYS A 1 99 ? -2.004 -1.299 -13.727 1.00 88.88 99 LYS A C 1
ATOM 760 O O . LYS A 1 99 ? -2.574 -1.640 -14.759 1.00 88.88 99 LYS A O 1
ATOM 765 N N . HIS A 1 100 ? -0.697 -1.057 -13.661 1.00 86.12 100 HIS A N 1
ATOM 766 C CA . HIS A 1 100 ? 0.211 -1.131 -14.803 1.00 86.12 100 HIS A CA 1
ATOM 767 C C . HIS A 1 100 ? 1.306 -2.172 -14.557 1.00 86.12 100 HIS A C 1
ATOM 769 O O . HIS A 1 100 ? 1.806 -2.294 -13.438 1.00 86.12 100 HIS A O 1
ATOM 775 N N . ASP A 1 101 ? 1.682 -2.884 -15.620 1.00 86.62 101 ASP A N 1
ATOM 776 C CA . ASP A 1 101 ? 2.607 -4.026 -15.578 1.00 86.62 101 ASP A CA 1
ATOM 777 C C . ASP A 1 101 ? 4.092 -3.614 -15.650 1.00 86.62 101 ASP A C 1
ATOM 779 O O . ASP A 1 101 ? 4.988 -4.448 -15.533 1.00 86.62 101 ASP A O 1
ATOM 783 N N . ASP A 1 102 ? 4.374 -2.329 -15.873 1.00 88.62 102 ASP A N 1
ATOM 784 C CA . ASP A 1 102 ? 5.719 -1.758 -16.004 1.00 88.62 102 ASP A CA 1
ATOM 785 C C . ASP A 1 102 ? 6.366 -1.393 -14.657 1.00 88.62 102 ASP A C 1
ATOM 787 O O . ASP A 1 102 ? 7.531 -0.989 -14.609 1.00 88.62 102 ASP A O 1
ATOM 791 N N . VAL A 1 103 ? 5.633 -1.572 -13.557 1.00 88.06 103 VAL A N 1
ATOM 792 C CA . VAL A 1 103 ? 6.090 -1.320 -12.191 1.00 88.06 103 VAL A CA 1
ATOM 793 C C . VAL A 1 103 ? 6.190 -2.640 -11.433 1.00 88.06 103 VAL A C 1
ATOM 795 O O . VAL A 1 103 ? 5.244 -3.420 -11.374 1.00 88.06 103 VAL A O 1
ATOM 798 N N . VAL A 1 104 ? 7.337 -2.872 -10.792 1.00 90.81 104 VAL A N 1
ATOM 799 C CA . VAL A 1 104 ? 7.572 -4.048 -9.945 1.00 90.81 104 VAL A CA 1
ATOM 800 C C . VAL A 1 104 ? 7.818 -3.602 -8.511 1.00 90.81 104 VAL A C 1
ATOM 802 O O . VAL A 1 104 ? 8.690 -2.775 -8.242 1.00 90.81 104 VAL A O 1
ATOM 805 N N . ILE A 1 105 ? 7.080 -4.191 -7.571 1.00 90.94 105 ILE A N 1
ATOM 806 C CA . ILE A 1 105 ? 7.299 -3.975 -6.139 1.00 90.94 105 ILE A CA 1
ATOM 807 C C . ILE A 1 105 ? 8.551 -4.747 -5.721 1.00 90.94 105 ILE A C 1
ATOM 809 O O . ILE A 1 105 ? 8.560 -5.976 -5.719 1.00 90.94 105 ILE A O 1
ATOM 813 N N . ARG A 1 106 ? 9.616 -4.027 -5.354 1.00 91.25 106 ARG A N 1
ATOM 814 C CA . ARG A 1 106 ? 10.870 -4.646 -4.889 1.00 91.25 106 ARG A CA 1
ATOM 815 C C . ARG A 1 106 ? 10.792 -5.091 -3.434 1.00 91.25 106 ARG A C 1
ATOM 817 O O . ARG A 1 106 ? 11.312 -6.145 -3.078 1.00 91.25 106 ARG A O 1
ATOM 824 N N . SER A 1 107 ? 10.169 -4.279 -2.590 1.00 90.56 107 SER A N 1
ATOM 825 C CA . SER A 1 107 ? 9.997 -4.558 -1.170 1.00 90.56 107 SER A CA 1
ATOM 826 C C . SER A 1 107 ? 8.808 -3.787 -0.610 1.00 90.56 107 SER A C 1
ATOM 828 O O . SER A 1 107 ? 8.411 -2.748 -1.135 1.00 90.56 107 SER A O 1
ATOM 830 N N . VAL A 1 108 ? 8.250 -4.315 0.475 1.00 88.94 108 VAL A N 1
ATOM 831 C CA . VAL A 1 108 ? 7.218 -3.657 1.275 1.00 88.94 108 VAL A CA 1
ATOM 832 C C . VAL A 1 108 ? 7.647 -3.757 2.727 1.00 88.94 108 VAL A C 1
ATOM 834 O O . VAL A 1 108 ? 8.067 -4.820 3.185 1.00 88.94 108 VAL A O 1
ATOM 837 N N . ASN A 1 109 ? 7.566 -2.647 3.451 1.00 89.06 109 ASN A N 1
ATOM 838 C CA . ASN A 1 109 ? 7.902 -2.598 4.864 1.00 89.06 109 ASN A CA 1
ATOM 839 C C . ASN A 1 109 ? 6.811 -1.841 5.622 1.00 89.06 109 ASN A C 1
ATOM 841 O O . ASN A 1 109 ? 6.392 -0.766 5.201 1.00 89.06 109 ASN A O 1
ATOM 845 N N . LEU A 1 110 ? 6.358 -2.417 6.734 1.00 87.00 110 LEU A N 1
ATOM 846 C CA . LEU A 1 110 ? 5.394 -1.788 7.626 1.00 87.00 110 LEU A CA 1
ATOM 847 C C . LEU A 1 110 ? 6.148 -1.154 8.787 1.00 87.00 110 LEU A C 1
ATOM 849 O O . LEU A 1 110 ? 6.814 -1.846 9.559 1.00 87.00 110 LEU A O 1
ATOM 853 N N . GLN A 1 111 ? 6.015 0.162 8.911 1.00 84.19 111 GLN A N 1
ATOM 854 C CA . GLN A 1 111 ? 6.634 0.933 9.980 1.00 84.19 111 GLN A CA 1
ATOM 855 C C . GLN A 1 111 ? 5.554 1.525 10.868 1.00 84.19 111 GLN A C 1
ATOM 857 O O . GLN A 1 111 ? 4.624 2.177 10.396 1.00 84.19 111 GLN A O 1
ATOM 862 N N . LYS A 1 112 ? 5.705 1.321 12.175 1.00 80.06 112 LYS A N 1
ATOM 863 C CA . LYS A 1 112 ? 4.888 1.994 13.175 1.00 80.06 112 LYS A CA 1
ATOM 864 C C . LYS A 1 112 ? 5.641 3.217 13.668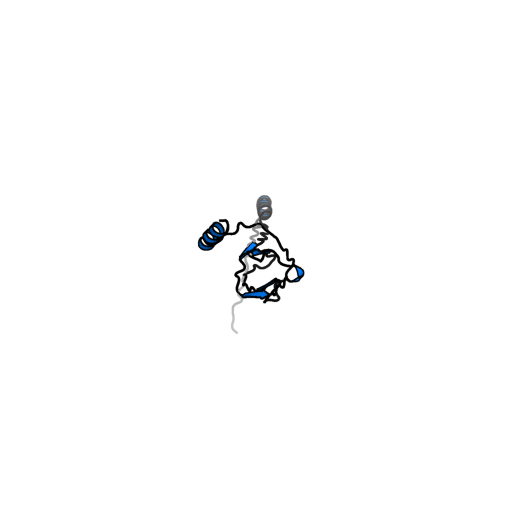 1.00 80.06 112 LYS A C 1
ATOM 866 O O . LYS A 1 112 ? 6.566 3.102 14.468 1.00 80.06 112 LYS A O 1
ATOM 871 N N . ILE A 1 113 ? 5.231 4.378 13.181 1.00 74.25 113 ILE A N 1
ATOM 872 C CA . ILE A 1 113 ? 5.754 5.665 13.627 1.00 74.25 113 ILE A CA 1
ATOM 873 C C . ILE A 1 113 ? 4.712 6.256 14.571 1.00 74.25 113 ILE A C 1
ATOM 875 O O . ILE A 1 113 ? 3.541 6.365 14.213 1.00 74.25 113 ILE A O 1
ATOM 879 N N . ALA A 1 114 ? 5.116 6.580 15.798 1.00 68.50 114 ALA A N 1
ATOM 880 C CA . ALA A 1 114 ? 4.231 7.250 16.738 1.00 68.50 114 ALA A CA 1
ATOM 881 C C . ALA A 1 114 ? 3.937 8.663 16.218 1.00 68.50 114 ALA A C 1
ATOM 883 O O . ALA A 1 114 ? 4.834 9.498 16.139 1.00 68.50 114 ALA A O 1
ATOM 884 N N . THR A 1 115 ? 2.687 8.916 15.846 1.00 64.56 115 THR A N 1
ATOM 885 C CA . THR A 1 115 ? 2.180 10.252 15.526 1.00 64.56 115 THR A CA 1
ATOM 886 C C . THR A 1 115 ? 1.264 10.696 16.653 1.00 64.56 115 THR A C 1
ATOM 888 O O . THR A 1 115 ? 0.413 9.915 17.088 1.00 64.56 115 THR A O 1
ATOM 891 N N . GLU A 1 116 ? 1.415 11.931 17.127 1.00 68.50 116 GLU A N 1
ATOM 892 C CA . GLU A 1 116 ? 0.452 12.486 18.077 1.00 68.50 116 GLU A CA 1
ATOM 893 C C . GLU A 1 116 ? -0.928 12.553 17.420 1.00 68.50 116 GLU A C 1
ATOM 895 O O . GLU A 1 116 ? -1.070 12.965 16.265 1.00 68.50 116 GLU A O 1
ATOM 900 N N . ALA A 1 117 ? -1.944 12.069 18.131 1.00 64.44 117 ALA A N 1
ATOM 901 C CA . ALA A 1 117 ? -3.296 12.048 17.609 1.00 64.44 117 ALA A CA 1
ATOM 902 C C . ALA A 1 117 ? -3.833 13.484 17.545 1.00 64.44 117 ALA A C 1
ATOM 904 O O . ALA A 1 117 ? -4.026 14.128 18.574 1.00 64.44 117 ALA A O 1
ATOM 905 N N . ASN A 1 118 ? -4.076 13.983 16.333 1.00 73.88 118 ASN A N 1
ATOM 906 C CA . ASN A 1 118 ? -4.707 15.280 16.120 1.00 73.88 118 ASN A CA 1
ATOM 907 C C . ASN A 1 118 ? -6.226 15.094 16.051 1.00 73.88 118 ASN A C 1
ATOM 909 O O . ASN A 1 118 ? -6.778 14.781 14.994 1.00 73.88 118 ASN A O 1
ATOM 913 N N . TYR A 1 119 ? -6.889 15.234 17.196 1.00 75.69 119 TYR A N 1
ATOM 914 C CA . TYR A 1 119 ? -8.343 15.171 17.265 1.00 75.69 119 TYR A CA 1
ATOM 915 C C . TYR A 1 119 ? -8.959 16.551 17.004 1.00 75.69 119 TYR A C 1
ATOM 917 O O . TYR A 1 119 ? -8.455 17.554 17.512 1.00 75.69 119 TYR A O 1
ATOM 925 N N . PRO A 1 120 ? -10.086 16.632 16.276 1.00 82.56 120 PRO A N 1
ATOM 926 C CA . PRO A 1 120 ? -10.866 17.859 16.227 1.00 82.56 120 PRO A CA 1
ATOM 927 C C . PRO A 1 120 ? -11.324 18.252 17.639 1.00 82.56 120 PRO A C 1
ATOM 929 O O . PRO A 1 120 ? -11.672 17.390 18.447 1.00 82.56 120 PRO A O 1
ATOM 932 N N . ILE A 1 121 ? -11.363 19.562 17.906 1.00 81.31 121 ILE A N 1
ATOM 933 C CA . ILE A 1 121 ? -11.649 20.164 19.226 1.00 81.31 121 ILE A CA 1
ATOM 934 C C . ILE A 1 121 ? -12.897 19.563 19.888 1.00 81.31 121 ILE A C 1
ATOM 936 O O . ILE A 1 121 ? -12.864 19.233 21.068 1.00 81.31 121 ILE A O 1
ATOM 940 N N . ALA A 1 122 ? -13.957 19.313 19.115 1.00 82.38 122 ALA A N 1
ATOM 941 C CA . ALA A 1 122 ? -15.192 18.718 19.624 1.00 82.38 122 ALA A CA 1
ATOM 942 C C . ALA A 1 122 ? -14.989 17.340 20.288 1.00 82.38 122 ALA A C 1
ATOM 944 O O . ALA A 1 122 ? -15.694 16.998 21.228 1.00 82.38 122 ALA A O 1
ATOM 945 N N . ILE A 1 123 ? -14.028 16.534 19.824 1.00 79.44 123 ILE A N 1
ATOM 946 C CA . ILE A 1 123 ? -13.714 15.231 20.433 1.00 79.44 123 ILE A CA 1
ATOM 947 C C . ILE A 1 123 ? -12.867 15.417 21.695 1.00 79.44 123 ILE A C 1
ATOM 949 O O . ILE A 1 123 ? -13.036 14.669 22.653 1.00 79.44 123 ILE A O 1
ATOM 953 N N . VAL A 1 124 ? -11.986 16.421 21.716 1.00 83.38 124 VAL A N 1
ATOM 954 C CA . VAL A 1 124 ? -11.158 16.746 22.888 1.00 83.38 124 VAL A CA 1
ATOM 955 C C . VAL A 1 124 ? -12.043 17.135 24.074 1.00 83.38 124 VAL A C 1
ATOM 957 O O . VAL A 1 124 ? -11.891 16.573 25.155 1.00 83.38 124 VAL A O 1
ATOM 960 N N . GLU A 1 125 ? -13.042 17.989 23.845 1.00 83.88 125 GLU A N 1
ATOM 961 C CA . GLU A 1 125 ? -14.018 18.395 24.866 1.00 83.88 125 GLU A CA 1
ATOM 962 C C . GLU A 1 125 ? -14.809 17.197 25.428 1.00 83.88 125 GLU A C 1
ATOM 964 O O . GLU A 1 125 ? -15.017 17.083 26.637 1.00 83.88 125 GLU A O 1
ATOM 969 N N . LEU A 1 126 ? -15.202 16.251 24.567 1.00 81.62 126 LEU A N 1
ATOM 970 C CA . LEU A 1 126 ? -15.901 15.027 24.984 1.00 81.62 126 LEU A CA 1
ATOM 971 C C . LEU A 1 126 ? -15.002 14.071 25.783 1.00 81.62 126 LEU A C 1
ATOM 973 O O . LEU A 1 126 ? -15.481 13.362 26.670 1.00 81.62 126 LEU A O 1
ATOM 977 N N . LEU A 1 127 ? -13.703 14.032 25.482 1.00 82.12 127 LEU A N 1
ATOM 978 C CA . LEU A 1 127 ? -12.736 13.228 26.227 1.00 82.12 127 LEU A CA 1
ATOM 979 C C . LEU A 1 127 ? -12.498 13.794 27.629 1.00 82.12 127 LEU A C 1
ATOM 981 O O . LEU A 1 127 ? -12.398 13.020 28.579 1.00 82.12 127 LEU A O 1
ATOM 985 N N . GLU A 1 128 ? -12.452 15.117 27.778 1.00 83.06 128 GLU A N 1
ATOM 986 C CA . GLU A 1 128 ? -12.341 15.775 29.084 1.00 83.06 128 GLU A CA 1
ATOM 987 C C . GLU A 1 128 ? -13.583 15.529 29.949 1.00 83.06 128 GLU A C 1
ATOM 989 O O . GLU A 1 128 ? -13.453 15.170 31.117 1.00 83.06 128 GLU A O 1
ATOM 994 N N . GLN A 1 129 ? -14.784 15.603 29.366 1.00 79.44 129 GLN A N 1
ATOM 995 C CA . GLN A 1 129 ? -16.040 15.330 30.077 1.00 79.44 129 GLN A CA 1
ATOM 996 C C . GLN A 1 129 ? -16.177 13.881 30.562 1.00 79.44 129 GLN A C 1
ATOM 998 O O . GLN A 1 129 ? -16.812 13.640 31.583 1.00 79.44 129 GLN A O 1
ATOM 1003 N N . LYS A 1 130 ? -15.581 12.905 29.863 1.00 73.56 130 LYS A N 1
ATOM 1004 C CA . LYS A 1 130 ? -15.632 11.484 30.254 1.00 73.56 130 LYS A CA 1
ATOM 1005 C C . LYS A 1 130 ? -14.709 11.132 31.430 1.00 73.56 130 LYS A C 1
ATOM 1007 O O . LYS A 1 130 ? -14.799 10.024 31.955 1.00 73.56 130 LYS A O 1
ATOM 1012 N N . ASN A 1 131 ? -13.769 12.012 31.774 1.00 64.75 131 ASN A N 1
ATOM 1013 C CA . ASN A 1 131 ? -12.803 11.800 32.856 1.00 64.75 131 ASN A CA 1
ATOM 1014 C C . ASN A 1 131 ? -13.257 12.409 34.199 1.00 64.75 131 ASN A C 1
ATOM 1016 O O . ASN A 1 131 ? -12.481 12.384 35.155 1.00 64.75 131 ASN A O 1
ATOM 1020 N N . TYR A 1 132 ? -14.493 12.918 34.266 1.00 48.22 132 TYR A N 1
ATOM 1021 C CA . TYR A 1 132 ? -15.174 13.362 35.486 1.00 48.22 132 TYR A CA 1
ATOM 1022 C C . TYR A 1 132 ? -16.256 12.375 35.931 1.00 48.22 132 TYR A C 1
ATOM 1024 O O . TYR A 1 132 ? -16.895 11.750 35.054 1.00 48.22 132 TYR A O 1
#

Foldseek 3Di:
DDDDDDPPDDDPDDDDPPPPDDPVVVVVVVVVVPPPDDPPPPPQAEAEDEFDQPDWADDPVGIDGDGDDDDDDDPDHYHYDYPPDDQDDDPVPDDDDDPDPVDDDPDDDDDDDDDDDDDDPVVVVVVVVVVD

Sequence (132 aa):
MPLNSIFNFIPIIGSWSSTMKIPARLASSLLVATLFNSHYIFAETLLNQPVELNHATVFLRGAELDNTVTLSLNKGESSVVLTNIANNIDPRTLSINLKHDDVVIRSVNLQKIATEANYPIAIVELLEQKNY

Secondary structure (DSSP, 8-state):
-----------------------HHHHHHHHHTTTT--------EEEEEE----EEEEETTEEEEE------PPSS-EEEEEES--TT--GGG-----S-TT------------------HHHHHHHHHTT-

Radius of gyration: 37.54 Å; chains: 1; bounding box: 69×37×128 Å

Organism: Providencia rettgeri (NCBI:txid587)

pLDDT: mean 70.86, std 16.13, range [34.28, 91.25]